Protein AF-X6FXL8-F1 (afdb_monomer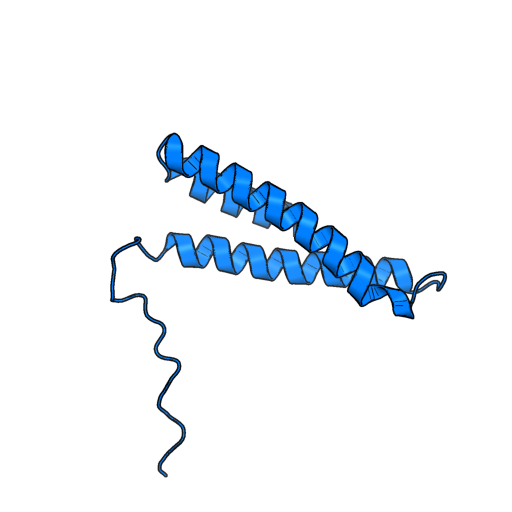)

Secondary structure (DSSP, 8-state):
-HHHHHHHHHHHHHHS-HHHHHHHHHHHHHHHHHHHHHHHHHTGGGTTSTTHHHHHHHHHHHHHHHHHHHHHHHTTS-TT-GGGS---S------

Mean predicted aligned error: 9.91 Å

Solvent-accessible surface area (backbone atoms only — not comparable to full-atom values): 5718 Å² total; per-residue (Å²): 103,66,72,59,40,53,48,49,50,50,59,52,44,76,74,39,56,77,65,51,34,54,52,52,53,52,52,51,53,53,48,50,56,48,52,58,52,50,31,55,60,77,35,54,90,36,62,94,45,94,60,28,70,58,50,37,52,50,43,55,43,52,56,44,53,54,49,40,51,53,52,56,51,56,73,75,44,60,92,89,51,78,84,65,64,76,91,81,84,89,82,91,77,89,134

Structure (mmCIF, N/CA/C/O backbone):
data_AF-X6FXL8-F1
#
_entry.id   AF-X6FXL8-F1
#
loop_
_atom_site.group_PDB
_atom_site.id
_atom_site.type_symbol
_atom_site.label_atom_id
_atom_site.label_alt_id
_atom_site.label_comp_id
_atom_site.label_asym_id
_atom_site.label_entity_id
_atom_site.label_seq_id
_atom_site.pdbx_PDB_ins_code
_atom_site.Cartn_x
_atom_site.Cartn_y
_atom_site.Cartn_z
_atom_site.occupancy
_atom_site.B_iso_or_equiv
_atom_site.auth_seq_id
_atom_site.auth_comp_id
_atom_site.auth_asym_id
_atom_site.auth_atom_id
_atom_site.pdbx_PDB_model_num
ATOM 1 N N . ALA A 1 1 ? 1.028 8.971 5.441 1.00 62.22 1 ALA A N 1
ATOM 2 C CA . ALA A 1 1 ? 1.590 7.908 4.587 1.00 62.22 1 ALA A CA 1
ATOM 3 C C . ALA A 1 1 ? 1.446 8.244 3.091 1.00 62.22 1 ALA A C 1
ATOM 5 O O . ALA A 1 1 ? 2.424 8.168 2.355 1.00 62.22 1 ALA A O 1
ATOM 6 N N . ASP A 1 2 ? 0.285 8.744 2.661 1.00 67.81 2 ASP A N 1
ATOM 7 C CA . ASP A 1 2 ? -0.068 9.015 1.253 1.00 67.81 2 ASP A CA 1
ATOM 8 C C . ASP A 1 2 ? 0.930 9.862 0.452 1.00 67.81 2 ASP A C 1
ATOM 10 O O . ASP A 1 2 ? 1.230 9.548 -0.697 1.00 67.81 2 ASP A O 1
ATOM 14 N N . ALA A 1 3 ? 1.498 10.917 1.046 1.00 70.75 3 ALA A N 1
ATOM 15 C CA . ALA A 1 3 ? 2.485 11.755 0.359 1.00 70.75 3 ALA A CA 1
ATOM 16 C C . ALA A 1 3 ? 3.763 10.976 -0.012 1.00 70.75 3 ALA A C 1
ATOM 18 O O . ALA A 1 3 ? 4.295 11.152 -1.107 1.00 70.75 3 ALA A O 1
ATOM 19 N N . LYS A 1 4 ? 4.226 10.077 0.870 1.00 70.38 4 LYS A N 1
ATOM 20 C CA . LYS A 1 4 ? 5.410 9.239 0.629 1.00 70.38 4 LYS A CA 1
ATOM 21 C C . LYS A 1 4 ? 5.122 8.155 -0.411 1.00 70.38 4 LYS A C 1
ATOM 23 O O . LYS A 1 4 ? 5.954 7.926 -1.285 1.00 70.38 4 LYS A O 1
ATOM 28 N N . LEU A 1 5 ? 3.929 7.553 -0.372 1.00 75.31 5 LEU A N 1
ATOM 29 C CA . LEU A 1 5 ? 3.487 6.589 -1.385 1.00 75.31 5 LEU A CA 1
ATOM 30 C C . LEU A 1 5 ? 3.409 7.237 -2.774 1.00 75.31 5 LEU A C 1
ATOM 32 O O . LEU A 1 5 ? 3.930 6.693 -3.745 1.00 75.31 5 LEU A O 1
ATOM 36 N N . ASN A 1 6 ? 2.822 8.433 -2.860 1.00 78.69 6 ASN A N 1
ATOM 37 C CA . ASN A 1 6 ? 2.722 9.181 -4.110 1.00 78.69 6 ASN A CA 1
ATOM 38 C C . ASN A 1 6 ? 4.094 9.571 -4.669 1.00 78.69 6 ASN A C 1
ATOM 40 O O . ASN A 1 6 ? 4.277 9.549 -5.886 1.00 78.69 6 ASN A O 1
ATOM 44 N N . GLN A 1 7 ? 5.057 9.911 -3.808 1.00 78.94 7 GLN A N 1
ATOM 45 C CA . GLN A 1 7 ? 6.422 10.199 -4.243 1.00 78.94 7 GLN A CA 1
ATOM 46 C C . GLN A 1 7 ? 7.114 8.943 -4.789 1.00 78.94 7 GLN A C 1
ATOM 48 O O . GLN A 1 7 ? 7.574 8.962 -5.927 1.00 78.94 7 GLN A O 1
ATOM 53 N N . ALA A 1 8 ? 7.095 7.832 -4.042 1.00 76.44 8 ALA A N 1
ATOM 54 C CA . ALA A 1 8 ? 7.684 6.565 -4.485 1.00 76.44 8 ALA A CA 1
ATOM 55 C C . ALA A 1 8 ? 7.068 6.071 -5.808 1.00 76.44 8 ALA A C 1
ATOM 57 O O . ALA A 1 8 ? 7.769 5.591 -6.699 1.00 76.44 8 ALA A O 1
ATOM 58 N N . TYR A 1 9 ? 5.754 6.250 -5.975 1.00 79.75 9 TYR A N 1
ATOM 59 C CA . TYR A 1 9 ? 5.066 5.958 -7.228 1.00 79.75 9 TYR A CA 1
ATOM 60 C C . TYR A 1 9 ? 5.560 6.834 -8.386 1.00 79.75 9 TYR A C 1
ATOM 62 O O . TYR A 1 9 ? 5.871 6.308 -9.453 1.00 79.75 9 TYR A O 1
ATOM 70 N N . LYS A 1 10 ? 5.663 8.157 -8.196 1.00 81.81 10 LYS A N 1
ATOM 71 C CA . LYS A 1 10 ? 6.152 9.082 -9.235 1.00 81.81 10 LYS A CA 1
ATOM 72 C C . LYS A 1 10 ? 7.587 8.768 -9.655 1.00 81.81 10 LYS A C 1
ATOM 74 O O . LYS A 1 10 ? 7.874 8.783 -10.851 1.00 81.81 10 LYS A O 1
ATOM 79 N N . ASP A 1 11 ? 8.447 8.433 -8.699 1.00 81.00 11 ASP A N 1
ATOM 80 C CA . ASP A 1 11 ? 9.840 8.075 -8.970 1.00 81.00 11 ASP A CA 1
ATOM 81 C C . ASP A 1 11 ? 9.930 6.813 -9.838 1.00 81.00 11 ASP A C 1
ATOM 83 O O . ASP A 1 11 ? 10.689 6.779 -10.807 1.00 81.00 11 ASP A O 1
ATOM 87 N N . LEU A 1 12 ? 9.110 5.796 -9.554 1.00 75.88 12 LEU A N 1
ATOM 88 C CA . LEU A 1 12 ? 9.029 4.590 -10.380 1.00 75.88 12 LEU A CA 1
ATOM 89 C C . LEU A 1 12 ? 8.433 4.867 -11.762 1.00 75.88 12 LEU A C 1
ATOM 91 O O . LEU A 1 12 ? 8.945 4.367 -12.762 1.00 75.88 12 LEU A O 1
ATOM 95 N N . VAL A 1 13 ? 7.377 5.677 -11.850 1.00 78.00 13 VAL A N 1
ATOM 96 C CA . VAL A 1 13 ? 6.76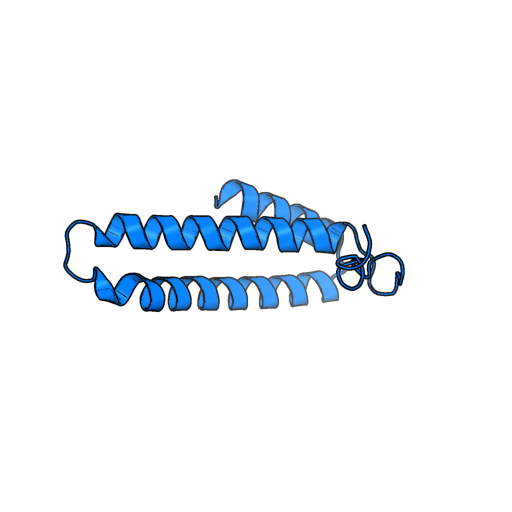8 6.073 -13.129 1.00 78.00 13 VAL A CA 1
ATOM 97 C C . VAL A 1 13 ? 7.799 6.758 -14.030 1.0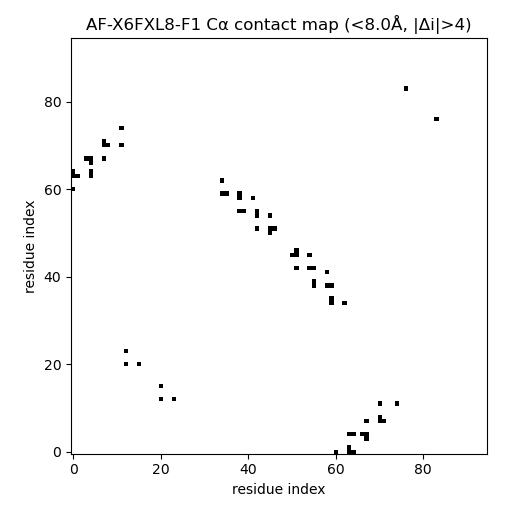0 78.00 13 VAL A C 1
ATOM 99 O O . VAL A 1 13 ? 7.865 6.431 -15.210 1.00 78.00 13 VAL A O 1
ATOM 102 N N . GLY A 1 14 ? 8.643 7.642 -13.488 1.00 77.50 14 GLY A N 1
ATOM 103 C CA . GLY A 1 14 ? 9.693 8.327 -14.251 1.00 77.50 14 GLY A CA 1
ATOM 104 C C . GLY A 1 14 ? 10.797 7.409 -14.795 1.00 77.50 14 GLY A C 1
ATOM 105 O O . GLY A 1 14 ? 11.474 7.779 -15.750 1.00 77.50 14 GLY A O 1
ATOM 106 N N . ARG A 1 15 ? 10.968 6.210 -14.223 1.00 77.75 15 ARG A N 1
ATOM 107 C CA . ARG A 1 15 ? 11.989 5.223 -14.624 1.00 77.75 15 ARG A CA 1
ATOM 108 C C . ARG A 1 15 ? 11.485 4.175 -15.624 1.00 77.75 15 ARG A C 1
ATOM 110 O O . ARG A 1 15 ? 12.297 3.434 -16.168 1.00 77.75 15 ARG A O 1
ATOM 117 N N . ASN A 1 16 ? 10.172 4.083 -15.846 1.00 79.06 16 ASN A N 1
ATOM 118 C CA . ASN A 1 16 ? 9.553 3.045 -16.673 1.00 79.06 16 ASN A CA 1
ATOM 119 C C . ASN A 1 16 ? 9.211 3.538 -18.091 1.00 79.06 16 ASN A C 1
ATOM 121 O O . ASN A 1 16 ? 8.761 4.672 -18.292 1.00 79.06 16 ASN A O 1
ATOM 125 N N . ASP A 1 17 ? 9.327 2.638 -19.069 1.00 84.56 17 ASP A N 1
ATOM 126 C CA . ASP A 1 17 ? 8.764 2.834 -20.406 1.00 84.56 17 ASP A CA 1
ATOM 127 C C . ASP A 1 17 ? 7.220 2.803 -20.378 1.00 84.56 17 ASP A C 1
ATOM 129 O O . ASP A 1 17 ? 6.584 2.557 -19.349 1.00 84.56 17 ASP A O 1
ATOM 133 N N . ASP A 1 18 ? 6.575 3.089 -21.508 1.00 85.88 18 ASP A N 1
ATOM 134 C CA . ASP A 1 18 ? 5.114 3.212 -21.583 1.00 85.88 18 ASP A CA 1
ATOM 135 C C . ASP A 1 18 ? 4.379 1.940 -21.139 1.00 85.88 18 ASP A C 1
ATOM 137 O O . ASP A 1 18 ? 3.301 2.015 -20.538 1.00 85.88 18 ASP A O 1
ATOM 141 N N . LYS A 1 19 ? 4.963 0.770 -21.420 1.00 88.88 19 LYS A N 1
ATOM 142 C CA . LYS A 1 19 ? 4.418 -0.527 -21.019 1.00 88.88 19 LYS A CA 1
ATOM 143 C C . LYS A 1 19 ? 4.558 -0.719 -19.508 1.00 88.88 19 LYS A C 1
ATOM 145 O O . LYS A 1 19 ? 3.559 -1.013 -18.849 1.00 88.88 19 LYS A O 1
ATOM 150 N N . GLY A 1 20 ? 5.748 -0.492 -18.956 1.00 86.88 20 GLY A N 1
ATOM 151 C CA . GLY A 1 20 ? 6.032 -0.581 -17.526 1.00 86.88 20 GLY A CA 1
ATOM 152 C C . GLY A 1 20 ? 5.166 0.367 -16.699 1.00 86.88 20 GLY A C 1
ATOM 153 O O . GLY A 1 20 ? 4.570 -0.051 -15.708 1.00 86.88 20 GLY A O 1
ATOM 154 N N . ARG A 1 21 ? 4.970 1.617 -17.148 1.00 88.31 21 ARG A N 1
ATOM 155 C CA . ARG A 1 21 ? 4.096 2.590 -16.459 1.00 88.31 21 ARG A CA 1
ATOM 156 C C . ARG A 1 21 ? 2.643 2.118 -16.391 1.00 88.31 21 ARG A C 1
ATOM 158 O O . ARG A 1 21 ? 2.013 2.237 -15.340 1.00 88.31 21 ARG A O 1
ATOM 165 N N . LYS A 1 22 ? 2.106 1.555 -17.481 1.00 90.69 22 LYS A N 1
ATOM 166 C CA . LYS A 1 22 ? 0.734 1.013 -17.510 1.00 90.69 22 LYS A CA 1
ATOM 167 C C . LYS A 1 22 ? 0.575 -0.176 -16.563 1.00 90.69 22 LYS A C 1
ATOM 169 O O . LYS A 1 22 ? -0.410 -0.232 -15.826 1.00 90.69 22 LYS A O 1
ATOM 174 N N . LEU A 1 23 ? 1.542 -1.095 -16.553 1.00 90.12 23 LEU A N 1
ATOM 175 C CA . LEU A 1 23 ? 1.534 -2.250 -15.651 1.00 90.12 23 LEU A CA 1
ATOM 176 C C . LEU A 1 23 ? 1.652 -1.820 -14.184 1.00 90.12 23 LEU A C 1
ATOM 178 O O . LEU A 1 23 ? 0.864 -2.270 -13.354 1.00 90.12 23 LEU A O 1
ATOM 182 N N . LEU A 1 24 ? 2.543 -0.874 -13.876 1.00 88.44 24 LEU A N 1
ATOM 183 C CA . LEU A 1 24 ? 2.680 -0.305 -12.536 1.00 88.44 24 LEU A CA 1
ATOM 184 C C . LEU A 1 24 ? 1.373 0.342 -12.060 1.00 88.44 24 LEU A C 1
ATOM 186 O O . LEU A 1 24 ? 0.969 0.144 -10.915 1.00 88.44 24 LEU A O 1
ATOM 190 N N . GLN A 1 25 ? 0.676 1.074 -12.931 1.00 90.62 25 GLN A N 1
ATOM 191 C CA . GLN A 1 25 ? -0.611 1.684 -12.598 1.00 90.62 25 GLN A CA 1
ATOM 192 C C . GLN A 1 25 ? -1.690 0.632 -12.291 1.00 90.62 25 GLN A C 1
ATOM 194 O O . GLN A 1 25 ? -2.475 0.808 -11.358 1.00 90.62 25 GLN A O 1
ATOM 199 N N . VAL A 1 26 ? -1.743 -0.466 -13.055 1.00 95.06 26 VAL A N 1
ATOM 200 C CA . VAL A 1 26 ? -2.639 -1.600 -12.764 1.00 95.06 26 VAL A CA 1
ATOM 201 C C . VAL A 1 26 ? -2.297 -2.212 -11.406 1.00 95.06 26 VAL A C 1
ATOM 203 O O . VAL A 1 26 ? -3.195 -2.367 -10.580 1.00 95.06 26 VAL A O 1
ATOM 206 N N . ALA A 1 27 ? -1.014 -2.469 -11.142 1.00 93.75 27 ALA A N 1
ATOM 207 C CA . ALA A 1 27 ? -0.556 -3.038 -9.880 1.00 93.75 27 ALA A CA 1
ATOM 208 C C . ALA A 1 27 ? -0.901 -2.150 -8.671 1.00 93.75 27 ALA A C 1
ATOM 210 O O . ALA A 1 27 ? -1.354 -2.664 -7.653 1.00 93.75 27 ALA A O 1
ATOM 211 N N . GLN A 1 28 ? -0.742 -0.822 -8.767 1.00 93.38 28 GLN A N 1
ATOM 212 C CA . GLN A 1 28 ? -1.123 0.077 -7.668 1.00 93.38 28 GLN A CA 1
ATOM 213 C C . GLN A 1 28 ? -2.628 0.098 -7.414 1.00 93.38 28 GLN A C 1
ATOM 215 O O . GLN A 1 28 ? -3.043 0.094 -6.261 1.00 93.38 28 GLN A O 1
ATOM 220 N N . ARG A 1 29 ? -3.457 0.095 -8.466 1.00 95.06 29 ARG A N 1
ATOM 221 C CA . ARG A 1 29 ? -4.918 0.044 -8.293 1.00 95.06 29 ARG A CA 1
ATOM 222 C C . ARG A 1 29 ? -5.362 -1.245 -7.609 1.00 95.06 29 ARG A C 1
ATOM 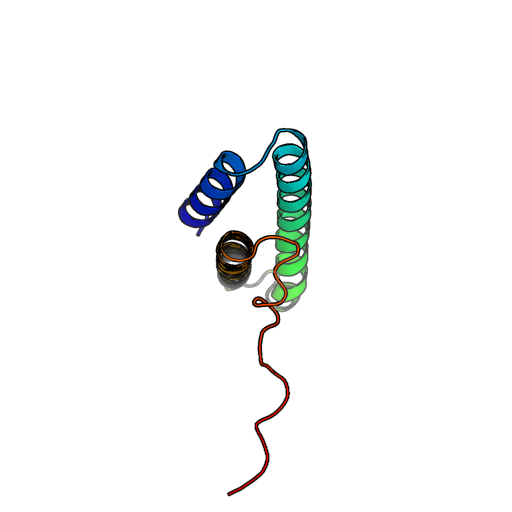224 O O . ARG A 1 29 ? -6.184 -1.186 -6.702 1.00 95.06 29 ARG A O 1
ATOM 231 N N . ALA A 1 30 ? -4.798 -2.381 -8.017 1.00 97.25 30 ALA A N 1
ATOM 232 C CA . ALA A 1 30 ? -5.071 -3.664 -7.376 1.00 97.25 30 ALA A CA 1
ATOM 233 C C . ALA A 1 30 ? -4.620 -3.668 -5.906 1.00 97.25 30 ALA A C 1
ATOM 235 O O . ALA A 1 30 ? -5.355 -4.129 -5.040 1.00 97.25 30 ALA A O 1
ATOM 236 N N . TRP A 1 31 ? -3.451 -3.091 -5.614 1.00 96.94 31 TRP A N 1
ATOM 237 C CA . TRP A 1 31 ? -2.951 -2.976 -4.246 1.00 96.94 31 TRP A CA 1
ATOM 238 C C . TRP A 1 31 ? -3.840 -2.096 -3.352 1.00 96.94 31 TRP A C 1
ATOM 240 O O . TRP A 1 31 ? -4.069 -2.461 -2.205 1.00 96.94 31 TRP A O 1
ATOM 250 N N . ILE A 1 32 ? -4.381 -0.982 -3.860 1.00 95.56 32 ILE A N 1
ATOM 251 C CA . ILE A 1 32 ? -5.330 -0.145 -3.101 1.00 95.56 32 ILE A CA 1
ATOM 252 C C . ILE A 1 32 ? -6.582 -0.951 -2.738 1.00 95.56 32 ILE A C 1
ATOM 254 O O . ILE A 1 32 ? -6.984 -0.954 -1.580 1.00 95.56 32 ILE A O 1
ATOM 258 N N . ALA A 1 33 ? -7.157 -1.675 -3.705 1.00 97.44 33 ALA A N 1
ATOM 259 C CA . ALA A 1 33 ? -8.330 -2.511 -3.456 1.00 97.44 33 ALA A CA 1
ATOM 260 C C . ALA A 1 33 ? -8.046 -3.610 -2.417 1.00 97.44 33 ALA A C 1
ATOM 262 O O . ALA A 1 33 ? -8.869 -3.849 -1.538 1.00 97.44 33 ALA A O 1
ATOM 263 N N . PHE A 1 34 ? -6.867 -4.237 -2.488 1.00 98.25 34 PHE A N 1
ATOM 264 C CA . PHE A 1 34 ? -6.400 -5.181 -1.474 1.00 98.25 34 PHE A CA 1
ATOM 265 C C . PHE A 1 34 ? -6.287 -4.525 -0.094 1.00 98.25 34 PHE A C 1
ATOM 267 O O . PHE A 1 34 ? -6.860 -5.039 0.856 1.00 98.25 34 PHE A O 1
ATOM 274 N N . ARG A 1 35 ? -5.595 -3.384 0.018 1.00 98.12 35 ARG A N 1
ATOM 275 C CA . ARG A 1 35 ? -5.389 -2.673 1.288 1.00 98.12 35 ARG A CA 1
ATOM 276 C C . ARG A 1 35 ? -6.717 -2.359 1.966 1.00 98.12 35 ARG A C 1
ATOM 278 O O . ARG A 1 35 ? -6.863 -2.581 3.162 1.00 98.12 35 ARG A O 1
ATOM 285 N N . ASP A 1 36 ? -7.665 -1.828 1.204 1.00 97.44 36 ASP A N 1
ATOM 286 C CA . ASP A 1 36 ? -8.952 -1.415 1.751 1.00 97.44 36 ASP A CA 1
ATOM 287 C C . ASP A 1 36 ? -9.765 -2.640 2.218 1.00 97.44 36 ASP A C 1
ATOM 289 O O . ASP A 1 36 ? -10.364 -2.601 3.291 1.00 97.44 36 ASP A O 1
ATOM 293 N N . ALA A 1 37 ? -9.726 -3.751 1.470 1.00 98.50 37 ALA A N 1
ATOM 294 C CA . ALA A 1 37 ? -10.368 -5.008 1.865 1.00 98.50 37 ALA A CA 1
ATOM 295 C C . ALA A 1 37 ? -9.703 -5.660 3.091 1.00 98.50 37 ALA A C 1
ATOM 297 O O . ALA A 1 37 ? -10.396 -6.116 3.997 1.00 98.50 37 ALA A O 1
ATOM 298 N N . GLU A 1 38 ? -8.372 -5.666 3.144 1.00 98.44 38 GLU A N 1
ATOM 299 C CA . GLU A 1 38 ? -7.596 -6.217 4.257 1.00 98.44 38 GLU A CA 1
ATOM 300 C C . GLU A 1 38 ? -7.844 -5.429 5.546 1.00 98.44 38 GLU A C 1
ATOM 302 O O . GLU A 1 38 ? -8.076 -6.015 6.601 1.00 98.44 38 GLU A O 1
ATOM 307 N N . CYS A 1 39 ? -7.876 -4.095 5.475 1.00 98.19 39 CYS A N 1
ATOM 308 C CA . CYS A 1 39 ? -8.172 -3.277 6.648 1.00 98.19 39 CYS A CA 1
ATOM 309 C C . CYS A 1 39 ? -9.619 -3.407 7.117 1.00 98.19 39 CYS A C 1
ATOM 311 O O . CYS A 1 39 ? -9.863 -3.349 8.318 1.00 98.19 39 CYS A O 1
ATOM 313 N N . ALA A 1 40 ? -10.574 -3.630 6.211 1.00 97.31 40 ALA A N 1
ATOM 314 C CA . ALA A 1 40 ? -11.942 -3.956 6.607 1.00 97.31 40 ALA A CA 1
ATOM 315 C C . ALA A 1 40 ? -12.016 -5.316 7.324 1.00 97.31 40 ALA A C 1
ATOM 317 O O . ALA A 1 40 ? -12.675 -5.434 8.351 1.00 97.31 40 ALA A O 1
ATOM 318 N N . TYR A 1 41 ? -11.307 -6.329 6.817 1.00 98.38 41 TYR A N 1
ATOM 319 C CA . TYR A 1 41 ? -11.276 -7.663 7.417 1.00 98.38 41 TYR A CA 1
ATOM 320 C C . TYR A 1 41 ? -10.595 -7.677 8.795 1.00 98.38 41 TYR A C 1
ATOM 322 O O . TYR A 1 41 ? -11.172 -8.146 9.772 1.00 98.38 41 TYR A O 1
ATOM 330 N N . THR A 1 42 ? -9.385 -7.124 8.894 1.00 98.00 42 THR A N 1
ATOM 331 C CA . THR A 1 42 ? -8.549 -7.171 10.110 1.00 98.00 42 THR A CA 1
ATOM 332 C C . THR A 1 42 ? -9.105 -6.365 11.284 1.00 98.00 42 THR A C 1
ATOM 334 O O . THR A 1 42 ? -8.703 -6.597 12.420 1.00 98.00 42 THR A O 1
ATOM 337 N N . THR A 1 43 ? -10.035 -5.441 11.034 1.00 98.19 43 THR A N 1
ATOM 338 C CA 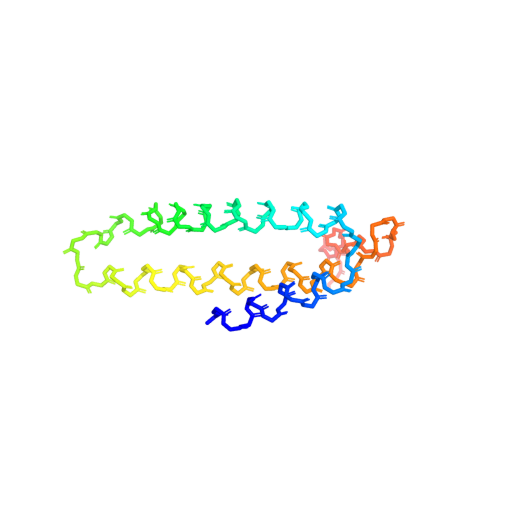. THR A 1 43 ? -10.639 -4.577 12.064 1.00 98.19 43 THR A CA 1
ATOM 339 C C . THR A 1 43 ? -12.086 -4.948 12.386 1.00 98.19 43 THR A C 1
ATOM 341 O O . THR A 1 43 ? -12.781 -4.195 13.070 1.00 98.19 43 THR A O 1
ATOM 344 N N . THR A 1 44 ? -12.549 -6.117 11.925 1.00 98.06 44 THR A N 1
ATOM 345 C CA . THR A 1 44 ? -13.923 -6.587 12.165 1.00 98.06 44 THR A CA 1
ATOM 346 C C . THR A 1 44 ? -14.243 -6.718 13.657 1.00 98.06 44 THR A C 1
ATOM 348 O O . THR A 1 44 ? -15.367 -6.437 14.063 1.00 98.06 44 THR A O 1
ATOM 351 N N . ASP A 1 45 ? -13.254 -7.064 14.487 1.00 97.31 45 ASP A N 1
ATOM 352 C CA . ASP A 1 45 ? -13.443 -7.284 15.926 1.00 97.31 45 ASP A CA 1
ATOM 353 C C . ASP A 1 45 ? -13.774 -5.997 16.697 1.00 97.31 45 ASP A C 1
ATOM 355 O O . ASP A 1 45 ? -14.408 -6.051 17.753 1.00 97.31 45 ASP A O 1
ATOM 359 N N . SER A 1 46 ? -13.369 -4.832 16.184 1.00 97.81 46 SER A N 1
ATOM 360 C CA . SER A 1 46 ? -13.677 -3.539 16.799 1.00 97.81 46 SER A CA 1
ATOM 361 C C . SER A 1 46 ? -14.903 -2.855 16.209 1.00 97.81 46 SER A C 1
ATOM 363 O O . SER A 1 46 ? -15.281 -1.792 16.707 1.00 97.81 46 SER A O 1
ATOM 365 N N . GLU A 1 47 ? -15.535 -3.430 15.180 1.00 96.56 47 GLU A N 1
ATOM 366 C CA . GLU A 1 47 ? -16.631 -2.801 14.443 1.00 96.56 47 GLU A CA 1
ATOM 367 C C . GLU A 1 47 ? -17.767 -2.336 15.376 1.00 96.56 47 GLU A C 1
ATOM 369 O O . GLU A 1 47 ? -18.215 -3.038 16.282 1.00 96.56 47 GLU A O 1
ATOM 374 N N . GLY A 1 48 ? -18.215 -1.089 15.189 1.00 95.56 48 GLY A N 1
ATOM 375 C CA . GLY A 1 48 ? -19.214 -0.442 16.051 1.00 95.56 48 GLY A CA 1
ATOM 376 C C . GLY A 1 48 ? -18.673 0.098 17.385 1.00 95.56 48 GLY A C 1
ATOM 377 O O . GLY A 1 48 ? -19.369 0.855 18.065 1.00 95.56 48 GLY A O 1
ATOM 378 N N . GLY A 1 49 ? -17.432 -0.225 17.748 1.00 97.31 49 GLY A N 1
ATOM 379 C CA . GLY A 1 49 ? -16.725 0.341 18.892 1.00 97.31 49 GLY A CA 1
ATOM 380 C C . GLY A 1 49 ? -16.125 1.721 18.606 1.00 97.31 49 GLY A C 1
ATOM 381 O O . GLY A 1 49 ? -15.803 2.076 17.472 1.00 97.31 49 GLY A O 1
ATOM 382 N N . SER A 1 50 ? -15.899 2.510 19.659 1.00 97.69 50 SER A N 1
ATOM 383 C CA . SER A 1 50 ? -15.270 3.837 19.546 1.00 97.69 50 SER A CA 1
ATOM 384 C C . SER A 1 50 ? -13.801 3.790 19.106 1.00 97.69 50 SER A C 1
ATOM 386 O O . SER A 1 50 ? -13.279 4.796 18.628 1.00 97.69 50 SER A O 1
ATOM 388 N N . ILE A 1 51 ? -13.139 2.636 19.251 1.00 97.50 51 ILE A N 1
ATOM 389 C CA . ILE A 1 51 ? -11.741 2.424 18.853 1.00 97.50 51 ILE A CA 1
ATOM 390 C C . ILE A 1 51 ? -11.586 2.063 17.367 1.00 97.50 51 ILE A C 1
ATOM 392 O O . ILE A 1 51 ? -10.512 2.265 16.806 1.00 97.50 51 ILE A O 1
ATOM 396 N N . HIS A 1 52 ? -12.654 1.610 16.703 1.00 98.19 52 HIS A N 1
ATOM 397 C CA . HIS A 1 52 ? -12.610 1.107 15.327 1.00 98.19 52 HIS A CA 1
ATOM 398 C C . HIS A 1 52 ? -11.936 2.056 14.321 1.00 98.19 52 HIS A C 1
ATOM 400 O O . HIS A 1 52 ? -11.040 1.620 13.596 1.00 98.19 52 HIS A O 1
ATOM 406 N N . PRO A 1 53 ? -12.239 3.374 14.298 1.00 97.06 53 PRO A N 1
ATOM 407 C CA . PRO A 1 53 ? -11.588 4.281 13.351 1.00 97.06 53 PRO A CA 1
ATOM 408 C C . PRO A 1 53 ? -10.067 4.364 13.546 1.00 97.06 53 PRO A C 1
ATOM 410 O O . PRO A 1 53 ? -9.323 4.588 12.589 1.00 97.06 53 PRO A O 1
ATOM 413 N N . MET A 1 54 ? -9.594 4.189 14.783 1.00 97.31 54 MET A N 1
ATOM 414 C CA . MET A 1 54 ? -8.170 4.186 15.104 1.00 97.31 54 MET A CA 1
ATOM 415 C C . MET A 1 54 ? -7.491 2.912 14.597 1.00 97.31 54 MET A C 1
ATOM 417 O O . MET A 1 54 ? -6.382 2.988 14.073 1.00 97.31 54 MET A O 1
ATOM 421 N N . GLU A 1 55 ? -8.131 1.751 14.727 1.00 97.94 55 GLU A N 1
ATOM 422 C CA . GLU A 1 55 ? -7.596 0.484 14.213 1.00 97.94 55 GLU A CA 1
ATOM 423 C C . GLU A 1 55 ? -7.543 0.467 12.682 1.00 97.94 55 GLU A C 1
ATOM 425 O O . GLU A 1 55 ? -6.499 0.147 12.112 1.00 97.94 55 GLU A O 1
ATOM 430 N N . VAL A 1 56 ? -8.598 0.939 12.008 1.00 97.88 56 VAL A N 1
ATOM 431 C CA . VAL A 1 56 ? -8.606 1.098 10.541 1.00 97.88 56 VAL A CA 1
ATOM 432 C C . VAL A 1 56 ? -7.469 2.017 10.091 1.00 97.88 56 VAL A C 1
ATOM 434 O O . VAL A 1 56 ? -6.718 1.687 9.173 1.00 97.88 56 VAL A O 1
ATOM 437 N N . SER A 1 57 ? -7.291 3.159 10.761 1.00 96.75 57 SER A N 1
ATOM 438 C CA . SER A 1 57 ? -6.217 4.113 10.452 1.00 96.75 57 SER A CA 1
ATOM 439 C C . SER A 1 57 ? -4.815 3.509 10.620 1.00 96.75 57 SER A C 1
ATOM 441 O O . SER A 1 57 ? -3.921 3.754 9.799 1.00 96.75 57 SER A O 1
ATOM 443 N N . GLN A 1 58 ? -4.617 2.690 11.656 1.00 97.06 58 GLN A N 1
ATOM 444 C CA . GLN A 1 58 ? -3.356 1.987 11.891 1.00 97.06 58 GLN A CA 1
ATOM 445 C C . GLN A 1 58 ? -3.071 0.961 10.792 1.00 97.06 58 GLN A C 1
ATOM 447 O O . GLN A 1 58 ? -1.988 1.013 10.208 1.00 97.06 58 GLN A O 1
ATOM 452 N N . CYS A 1 59 ? -4.049 0.125 10.429 1.00 98.19 59 CYS A N 1
ATOM 453 C CA . CYS A 1 59 ? -3.897 -0.835 9.331 1.00 98.19 59 CYS A CA 1
ATOM 454 C C . CYS A 1 59 ? -3.526 -0.142 8.010 1.00 98.19 59 CYS A C 1
ATOM 456 O O . CYS A 1 59 ? -2.559 -0.517 7.339 1.00 98.19 59 CYS A O 1
ATOM 458 N N . LEU A 1 60 ? -4.248 0.928 7.654 1.00 96.75 60 LEU A N 1
ATOM 459 C CA . LEU A 1 60 ? -3.979 1.689 6.432 1.00 96.75 60 LEU A CA 1
ATOM 460 C C . LEU A 1 60 ? -2.553 2.249 6.418 1.00 96.75 60 LEU A C 1
ATOM 462 O O . LEU A 1 60 ? -1.891 2.243 5.375 1.00 96.75 60 LEU A O 1
ATOM 466 N N . THR A 1 61 ? -2.080 2.733 7.568 1.00 95.31 61 THR A N 1
ATOM 467 C CA . THR A 1 61 ? -0.725 3.267 7.727 1.00 95.31 61 THR A CA 1
ATOM 468 C C . THR A 1 61 ? 0.320 2.174 7.541 1.00 95.31 61 THR 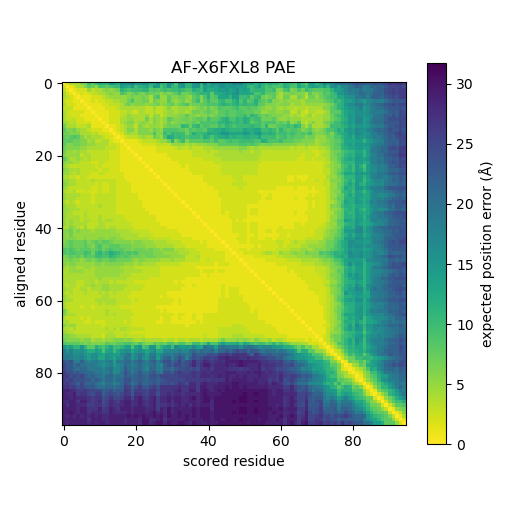A C 1
ATOM 470 O O . THR A 1 61 ? 1.229 2.344 6.727 1.00 95.31 61 THR A O 1
ATOM 473 N N . GLU A 1 62 ? 0.162 1.042 8.225 1.00 96.06 62 GLU A N 1
ATOM 474 C CA . GLU A 1 62 ? 1.107 -0.071 8.171 1.00 96.06 62 GLU A CA 1
ATOM 475 C C . GLU A 1 62 ? 1.260 -0.622 6.750 1.00 96.06 62 GLU A C 1
ATOM 477 O O . GLU A 1 62 ? 2.373 -0.675 6.217 1.00 96.06 62 GLU A O 1
ATOM 482 N N . LEU A 1 63 ? 0.149 -0.960 6.090 1.00 96.56 63 LEU A N 1
ATOM 483 C CA . LEU A 1 63 ? 0.191 -1.494 4.729 1.00 96.56 63 LEU A CA 1
ATOM 484 C C . LEU A 1 63 ? 0.782 -0.481 3.744 1.00 96.56 63 LEU A C 1
ATOM 486 O O . LEU A 1 63 ? 1.523 -0.854 2.830 1.00 96.56 63 LEU A O 1
ATOM 490 N N . THR A 1 64 ? 0.506 0.813 3.930 1.00 93.75 64 THR A N 1
ATOM 491 C CA . THR A 1 64 ? 1.091 1.859 3.082 1.00 93.75 64 THR A CA 1
ATOM 492 C C . THR A 1 64 ? 2.605 1.958 3.266 1.00 93.75 64 THR A C 1
ATOM 494 O O . THR A 1 64 ? 3.330 2.072 2.275 1.00 93.75 64 THR A O 1
ATOM 497 N N . ASP A 1 65 ? 3.106 1.865 4.497 1.00 91.38 65 ASP A N 1
ATOM 498 C CA . ASP A 1 65 ? 4.544 1.876 4.773 1.00 91.38 65 ASP A CA 1
ATOM 499 C C . ASP A 1 65 ? 5.242 0.632 4.203 1.00 91.38 65 ASP A C 1
ATOM 501 O O . ASP A 1 65 ? 6.316 0.744 3.601 1.00 91.38 65 ASP A O 1
ATOM 505 N N . GLN A 1 66 ? 4.616 -0.545 4.299 1.00 93.69 66 GLN A N 1
ATOM 506 C CA . GLN A 1 66 ? 5.103 -1.763 3.644 1.00 93.69 66 GLN A CA 1
ATOM 507 C C . GLN A 1 66 ? 5.156 -1.600 2.118 1.00 93.69 66 GLN A C 1
ATOM 509 O O . GLN A 1 66 ? 6.149 -1.957 1.480 1.00 93.69 66 GLN A O 1
ATOM 514 N N . ARG A 1 67 ? 4.128 -0.994 1.514 1.00 93.31 67 ARG A N 1
ATOM 515 C CA . ARG A 1 67 ? 4.097 -0.7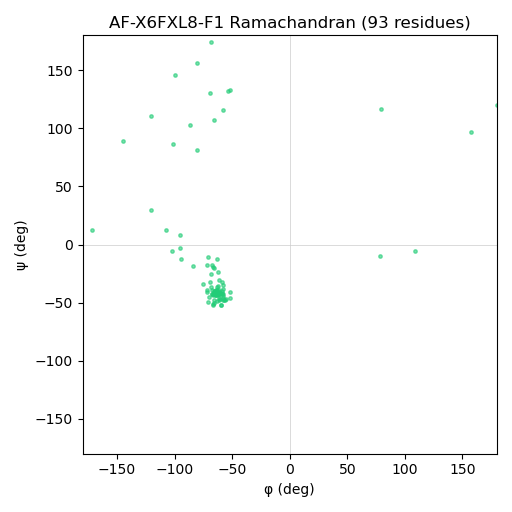59 0.067 1.00 93.31 67 ARG A CA 1
ATOM 516 C C . ARG A 1 67 ? 5.173 0.210 -0.393 1.00 93.31 67 ARG A C 1
ATOM 518 O O . ARG A 1 67 ? 5.792 -0.027 -1.429 1.00 93.31 67 ARG A O 1
ATOM 525 N N . ILE A 1 68 ? 5.428 1.272 0.368 1.00 88.12 68 ILE A N 1
ATOM 526 C CA . ILE A 1 68 ? 6.532 2.194 0.086 1.00 88.12 68 ILE A CA 1
ATOM 527 C C . ILE A 1 68 ? 7.850 1.416 0.035 1.00 88.12 68 ILE A C 1
ATOM 529 O O . ILE A 1 68 ? 8.572 1.545 -0.951 1.00 88.12 68 ILE A O 1
ATOM 533 N N . LYS A 1 69 ? 8.118 0.548 1.024 1.00 87.38 69 LYS A N 1
ATOM 534 C CA . LYS A 1 69 ? 9.326 -0.296 1.046 1.00 87.38 69 LYS A CA 1
ATOM 535 C C . LYS A 1 69 ? 9.430 -1.178 -0.199 1.00 87.38 69 LYS A C 1
ATOM 537 O O . LYS A 1 69 ? 10.477 -1.175 -0.841 1.00 87.38 69 LYS A O 1
ATOM 542 N N . GLN A 1 70 ? 8.349 -1.861 -0.586 1.00 86.94 70 GLN A N 1
ATOM 543 C CA . GLN A 1 70 ? 8.307 -2.691 -1.801 1.00 86.94 70 GLN A CA 1
ATOM 544 C C . GLN A 1 70 ? 8.643 -1.884 -3.062 1.00 86.94 70 GLN A C 1
ATOM 546 O O . GLN A 1 70 ? 9.432 -2.325 -3.896 1.00 86.94 70 GLN A O 1
ATOM 551 N N . LEU A 1 71 ? 8.072 -0.684 -3.194 1.00 85.38 71 LEU A N 1
ATOM 552 C CA . LEU A 1 71 ? 8.303 0.182 -4.348 1.00 85.38 71 LEU A CA 1
ATOM 553 C C . LEU A 1 71 ? 9.734 0.724 -4.391 1.00 85.38 71 LEU A C 1
ATOM 555 O O . LEU A 1 71 ? 10.320 0.810 -5.468 1.00 85.38 71 LEU A O 1
ATOM 559 N N . THR A 1 72 ? 10.324 1.037 -3.239 1.00 80.12 72 TH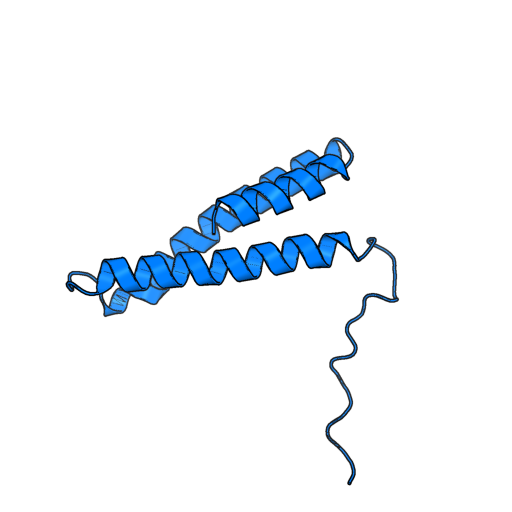R A N 1
ATOM 560 C CA . THR A 1 72 ? 11.720 1.484 -3.162 1.00 80.12 72 THR A CA 1
ATOM 561 C C . THR A 1 72 ? 12.727 0.346 -3.335 1.00 80.12 72 THR A C 1
ATOM 563 O O . THR A 1 72 ? 13.772 0.563 -3.938 1.00 80.12 72 THR A O 1
ATOM 566 N N . ALA A 1 73 ? 12.418 -0.868 -2.866 1.00 76.12 73 ALA A N 1
ATOM 567 C CA . ALA A 1 73 ? 13.277 -2.041 -3.029 1.00 76.12 73 ALA A CA 1
ATOM 568 C C . ALA A 1 73 ? 13.305 -2.511 -4.491 1.00 76.12 73 ALA A C 1
ATOM 570 O O . ALA A 1 73 ? 14.379 -2.695 -5.058 1.00 76.12 73 ALA A O 1
ATOM 571 N N . GLY A 1 74 ? 12.140 -2.586 -5.145 1.00 60.56 74 GLY A N 1
ATOM 572 C CA . GLY A 1 74 ? 12.055 -2.887 -6.578 1.00 60.56 74 GLY A CA 1
ATOM 573 C C . GLY A 1 74 ? 12.745 -1.840 -7.463 1.00 60.56 74 GLY A C 1
ATOM 574 O O . GLY A 1 74 ? 13.190 -2.155 -8.559 1.00 60.56 74 GLY A O 1
ATOM 575 N N . ALA A 1 75 ? 12.903 -0.601 -6.982 1.00 56.84 75 ALA A N 1
ATOM 576 C CA . ALA A 1 75 ? 13.651 0.440 -7.687 1.00 56.84 75 ALA A CA 1
ATOM 577 C C . ALA A 1 75 ? 15.177 0.217 -7.689 1.00 56.84 75 ALA A C 1
ATOM 579 O O . ALA A 1 75 ? 15.865 0.840 -8.503 1.00 56.84 75 ALA A O 1
ATOM 580 N N . ASN A 1 76 ? 15.688 -0.633 -6.790 1.00 55.38 76 ASN A N 1
ATOM 581 C CA . ASN A 1 76 ? 17.112 -0.940 -6.630 1.00 55.38 76 ASN A CA 1
ATOM 582 C C . ASN A 1 76 ? 17.513 -2.288 -7.249 1.00 55.38 76 ASN A C 1
ATOM 584 O O . ASN A 1 76 ? 18.700 -2.587 -7.303 1.00 55.38 76 ASN A O 1
ATOM 588 N N . CYS A 1 77 ? 16.553 -3.066 -7.752 1.00 56.56 77 CYS A N 1
ATOM 589 C CA . CYS A 1 77 ? 16.801 -4.359 -8.377 1.00 56.56 77 CYS A CA 1
ATOM 590 C C . CYS A 1 77 ? 16.301 -4.345 -9.818 1.00 56.56 77 CYS A C 1
ATOM 592 O O . CYS A 1 77 ? 15.100 -4.281 -10.080 1.00 56.56 77 CYS A O 1
ATOM 594 N N . ARG A 1 78 ? 17.232 -4.384 -10.777 1.00 52.72 78 ARG A N 1
ATOM 595 C CA . ARG A 1 78 ? 16.884 -4.598 -12.184 1.00 52.72 78 ARG A CA 1
ATOM 596 C C . ARG A 1 78 ? 16.397 -6.033 -12.340 1.00 52.72 78 ARG A C 1
ATOM 598 O O . ARG A 1 78 ? 17.071 -6.965 -11.918 1.00 52.72 78 ARG A O 1
ATOM 605 N N . GLU A 1 79 ? 15.249 -6.209 -12.978 1.00 47.91 79 GLU A N 1
ATOM 606 C CA . GLU A 1 79 ? 14.758 -7.531 -13.355 1.00 47.91 79 GLU A CA 1
ATOM 607 C C . GLU A 1 79 ? 15.807 -8.220 -14.252 1.00 47.91 79 GLU A C 1
ATOM 609 O O . GLU A 1 79 ? 16.157 -7.704 -15.315 1.00 47.91 79 GLU A O 1
ATOM 614 N N . GLY A 1 80 ? 16.377 -9.328 -13.760 1.00 49.38 80 GLY A N 1
ATOM 615 C CA . GLY A 1 80 ? 17.513 -10.038 -14.366 1.00 49.38 80 GLY A CA 1
ATOM 616 C C . GLY A 1 80 ? 18.850 -9.923 -13.617 1.00 49.38 80 GLY A C 1
ATOM 617 O O . GLY A 1 80 ? 19.804 -10.599 -13.997 1.00 49.38 80 GLY A O 1
ATOM 618 N N . ASP A 1 81 ? 18.938 -9.118 -12.556 1.00 49.53 81 ASP A N 1
ATOM 619 C CA . ASP A 1 81 ? 20.113 -9.070 -11.684 1.00 49.53 81 ASP A CA 1
ATOM 620 C C . ASP A 1 81 ? 20.017 -10.138 -10.580 1.00 49.53 81 ASP A C 1
ATOM 622 O O . ASP A 1 81 ? 19.283 -9.994 -9.600 1.00 49.53 81 ASP A O 1
ATOM 626 N N . ALA A 1 82 ? 20.764 -11.232 -10.747 1.00 55.09 82 ALA A N 1
ATOM 627 C CA . ALA A 1 82 ? 20.855 -12.318 -9.769 1.00 55.09 82 ALA A CA 1
ATOM 628 C C . ALA A 1 82 ? 21.462 -11.874 -8.421 1.00 55.09 82 ALA A C 1
ATOM 630 O O . ALA A 1 82 ? 21.359 -12.607 -7.441 1.00 55.09 82 ALA A O 1
ATOM 631 N N . SER A 1 83 ? 22.058 -10.676 -8.346 1.00 55.97 83 SER A N 1
ATOM 632 C CA . SER A 1 83 ? 22.594 -10.105 -7.107 1.00 55.97 83 SER A CA 1
ATOM 633 C C . SER A 1 83 ? 21.513 -9.662 -6.114 1.00 55.97 83 SER A C 1
ATOM 635 O O . SER A 1 83 ? 21.843 -9.340 -4.975 1.00 55.97 83 SER A O 1
ATOM 637 N N . CYS A 1 84 ? 20.245 -9.617 -6.532 1.00 54.25 84 CYS A N 1
ATOM 638 C CA . CYS A 1 84 ? 19.111 -9.224 -5.695 1.00 54.25 84 CYS A CA 1
ATOM 639 C C . CYS A 1 84 ? 18.358 -10.394 -5.041 1.00 54.25 84 CYS A C 1
ATOM 641 O O . CYS A 1 84 ? 17.308 -10.170 -4.439 1.00 54.25 84 CYS A O 1
ATOM 643 N N . ALA A 1 85 ? 18.861 -11.629 -5.135 1.00 50.28 85 ALA A N 1
ATOM 644 C CA . ALA A 1 85 ? 18.414 -12.686 -4.236 1.00 50.28 85 ALA A CA 1
ATOM 645 C C . ALA A 1 85 ? 18.856 -12.308 -2.813 1.00 50.28 85 ALA A C 1
ATOM 647 O O . ALA A 1 85 ? 20.049 -12.318 -2.513 1.00 50.28 85 ALA A O 1
ATOM 648 N N . SER A 1 86 ? 17.913 -11.900 -1.962 1.00 47.88 86 SER A N 1
ATOM 649 C CA . SER A 1 86 ? 18.183 -11.689 -0.539 1.00 47.88 86 SER A CA 1
ATOM 650 C C . SER A 1 86 ? 18.854 -12.944 0.039 1.00 47.88 86 SER A C 1
ATOM 652 O O . SER A 1 86 ? 18.362 -14.046 -0.216 1.00 47.88 86 SER A O 1
ATOM 654 N N . PRO A 1 87 ? 19.950 -12.821 0.803 1.00 45.47 87 PRO A N 1
ATOM 655 C CA . PRO A 1 87 ? 20.515 -13.942 1.532 1.00 45.47 87 PRO A CA 1
ATOM 656 C C . PRO A 1 87 ? 19.705 -14.128 2.817 1.00 45.47 87 PRO A C 1
ATOM 658 O O . PRO A 1 87 ? 20.111 -13.634 3.859 1.00 45.47 87 PRO A O 1
ATOM 661 N N . ASP A 1 88 ? 18.554 -14.792 2.742 1.00 53.06 88 ASP A N 1
ATOM 662 C CA . ASP A 1 88 ? 17.760 -15.111 3.939 1.00 53.06 88 ASP A CA 1
ATOM 663 C C . ASP A 1 88 ? 17.536 -16.619 4.129 1.00 53.06 88 ASP A C 1
ATOM 665 O O . ASP A 1 88 ? 16.548 -17.007 4.736 1.00 53.06 88 ASP A O 1
ATOM 669 N N . GLU A 1 89 ? 18.452 -17.482 3.676 1.00 53.50 89 GLU A N 1
ATOM 670 C CA . GLU A 1 89 ? 18.505 -18.886 4.121 1.00 53.50 89 GLU A CA 1
ATOM 671 C C . GLU A 1 89 ? 19.966 -19.356 4.206 1.00 53.50 89 GLU A C 1
ATOM 673 O O . GLU A 1 89 ? 20.537 -19.774 3.205 1.00 53.50 89 GLU A O 1
ATOM 678 N N . ASP A 1 90 ? 20.595 -19.161 5.373 1.00 47.94 90 ASP A N 1
ATOM 679 C CA . ASP A 1 90 ? 21.565 -20.072 6.021 1.00 47.94 90 ASP A CA 1
ATOM 680 C C . ASP A 1 90 ? 22.463 -19.293 6.997 1.00 47.94 90 ASP A C 1
ATOM 682 O O . ASP A 1 90 ? 23.468 -18.683 6.627 1.00 47.94 90 ASP A O 1
ATOM 686 N N . GLY A 1 91 ? 22.091 -19.317 8.279 1.00 47.00 91 GLY A N 1
ATOM 687 C CA . GLY A 1 91 ? 22.882 -18.696 9.341 1.00 47.00 91 GLY A CA 1
ATOM 688 C C . GLY A 1 91 ? 22.420 -18.968 10.772 1.00 47.00 91 GLY A C 1
ATOM 689 O O . GLY A 1 91 ? 22.903 -18.299 11.674 1.00 47.00 91 GLY A O 1
ATOM 690 N N . ASP A 1 92 ? 21.519 -19.928 10.994 1.00 47.88 92 ASP A N 1
ATOM 691 C CA . ASP A 1 92 ? 21.350 -20.578 12.297 1.00 47.88 92 ASP A CA 1
ATOM 692 C C . ASP A 1 92 ? 22.064 -21.932 12.202 1.00 47.88 92 ASP A C 1
ATOM 694 O O . ASP A 1 92 ? 21.455 -22.911 11.782 1.00 47.88 92 ASP A O 1
ATOM 698 N N . LEU A 1 93 ? 23.376 -21.965 12.480 1.00 54.41 93 LEU A N 1
ATOM 699 C CA . LEU A 1 93 ? 24.123 -23.134 12.980 1.00 54.41 93 LEU A CA 1
ATOM 700 C C . LEU A 1 93 ? 25.617 -22.797 13.185 1.00 54.41 93 LEU A C 1
ATOM 702 O O . LEU A 1 93 ? 26.337 -22.534 12.222 1.00 54.41 93 LEU A O 1
ATOM 706 N N . ASN A 1 94 ? 26.048 -22.946 14.448 1.00 45.66 94 ASN A N 1
ATOM 707 C CA . ASN A 1 94 ? 27.399 -22.850 15.042 1.00 45.66 94 ASN A CA 1
ATOM 708 C C . ASN A 1 94 ? 27.888 -21.407 15.299 1.00 45.66 94 ASN A C 1
ATOM 710 O O . ASN A 1 94 ? 28.076 -20.651 14.355 1.00 45.66 94 ASN A O 1
ATOM 714 N N . ASP A 1 95 ? 28.152 -20.942 16.524 1.00 40.38 95 ASP A N 1
ATOM 715 C CA . ASP A 1 95 ? 28.575 -21.571 17.796 1.00 40.38 95 ASP A CA 1
ATOM 716 C C . ASP A 1 95 ? 28.195 -20.626 18.964 1.00 40.38 95 ASP A C 1
ATOM 718 O O . ASP A 1 95 ? 28.382 -19.393 18.794 1.00 40.38 95 ASP A O 1
#

Nearest PDB structures (foldseek):
  6tb3-assembly1_BW  TM=3.339E-01  e=2.261E+00  Saccharomyces cerevisiae S288C

Foldseek 3Di:
DVVLLVVLLVVQCVVDDPVSNVVSVVVVVVLVVVLQVVLCVVLVVCPPHPCSVVSSVVSSVVSSVVVSVVSVLVVVDDDPPPVSPPPPPDDPDDD

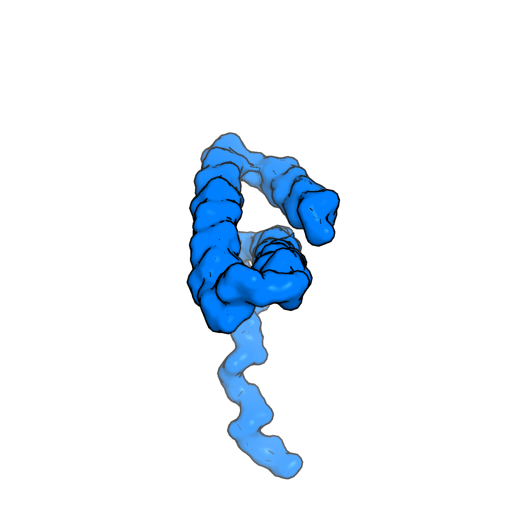Radius of gyration: 17.5 Å; Cα contacts (8 Å, |Δi|>4): 34; chains: 1; bounding box: 48×35×41 Å

pLDDT: mean 81.03, std 18.34, range [40.38, 98.5]

Sequence (95 aa):
ADAKLNQAYKDLVGRNDDKGRKLLQVAQRAWIAFRDAECAYTTTDSEGGSIHPMEVSQCLTELTDQRIKQLTAGANCREGDASCASPDEDGDLND